Protein AF-A0A6L2QCM2-F1 (afdb_monomer)

Mean predicted aligned error: 4.14 Å

Solvent-accessible surface area (backbone atoms only — not comparable to full-atom values): 6372 Å² total; per-residue (Å²): 135,92,82,83,85,76,84,85,88,83,78,81,84,74,77,95,73,64,78,88,41,70,81,86,87,90,79,88,57,35,68,44,74,53,76,54,96,81,25,40,39,35,20,33,17,50,71,97,50,21,76,71,31,51,61,61,52,72,47,45,63,61,51,51,53,50,49,22,67,73,69,74,49,80,85,88,57,65,43,40,37,34,35,56,47,86,90,50,91,74,65,57,46,84,24,77,55,45,29,37,47

Organism: Coptotermes formosanus (NCBI:txid36987)

Secondary structure (DSSP, 8-state):
---SS-----PPPPPS--GGG-----S--EEEEEEETTEEEEEEE-GGGGGGGHHHHHHHHHHHHHHHHHHT-----SEEEEE--TT-TTS-B--TTEEE-

Nearest PDB structures (foldseek):
  5mj6-assembly1_A  TM=9.767E-01  e=1.571E-07  Homo sapiens
  6ydx-assembly2_B  TM=9.666E-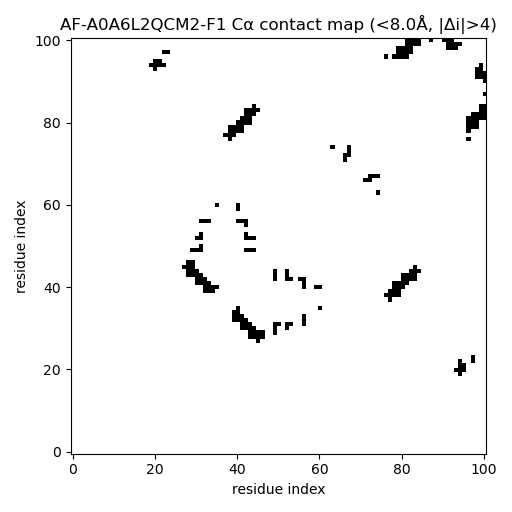01  e=1.198E-07  Homo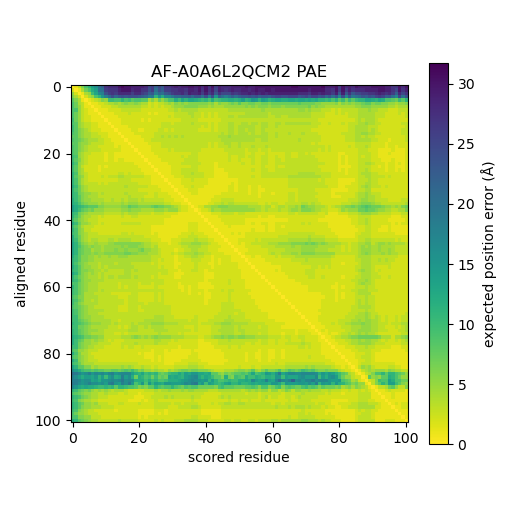 sapiens
  8cgp-assembly1_A  TM=9.750E-01  e=3.307E-07  Homo sapiens
  4pj6-assembly1_B  TM=9.404E-01  e=2.700E-07  Homo sapiens
  8cgp-assembly2_B  TM=9.718E-01  e=4.335E-07  Homo sapiens

InterPro domains:
  IPR001930 Peptidase M1, alanine aminopeptidase/leukotriene A4 hydrolase [PR00756] (11-26)
  IPR001930 Peptidase M1, alanine aminopeptidase/leukotriene A4 hydrolase [PR00756] (88-98)
  IPR014782 Peptidase M1, membrane alanine aminopeptidase [PF01433] (56-101)
  IPR042097 Aminopeptidase N-like , N-terminal domain superfamliy [G3DSA:2.60.40.1730] (1-27)
  IPR042097 Aminopeptidase N-like , N-terminal domain superfamliy [SSF63737] (3-28)
  IPR050344 Peptidase M1 family aminopeptidases [PTHR11533] (5-101)

Radius of gyration: 15.16 Å; Cα contacts (8 Å, |Δi|>4): 124; chains: 1; bounding box: 31×41×37 Å

Structure (mmCIF, N/CA/C/O backbone):
data_AF-A0A6L2QCM2-F1
#
_entry.id   AF-A0A6L2QCM2-F1
#
loop_
_atom_site.group_PDB
_atom_site.id
_atom_site.type_symbol
_atom_site.label_atom_id
_atom_site.label_alt_id
_atom_site.label_comp_id
_atom_site.label_asym_id
_atom_site.lab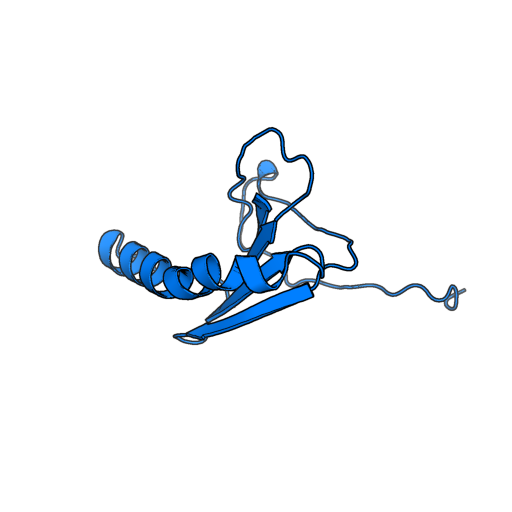el_entity_id
_atom_site.label_seq_id
_atom_site.pdbx_PDB_ins_code
_atom_site.Cartn_x
_atom_site.Cartn_y
_atom_site.Cartn_z
_atom_site.occupancy
_atom_site.B_iso_or_equiv
_atom_site.auth_seq_id
_atom_site.auth_comp_id
_atom_site.auth_asym_id
_atom_site.auth_atom_id
_atom_site.pdbx_PDB_model_num
ATOM 1 N N . SER A 1 1 ? -2.851 -31.665 -17.752 1.00 45.28 1 SER A N 1
ATOM 2 C CA . SER A 1 1 ? -1.410 -31.824 -17.499 1.00 45.28 1 SER A CA 1
ATOM 3 C C . SER A 1 1 ? -0.947 -30.636 -16.698 1.00 45.28 1 SER A C 1
ATOM 5 O O . SER A 1 1 ? -1.366 -29.554 -17.076 1.00 45.28 1 SER A O 1
ATOM 7 N N . PRO A 1 2 ? -0.178 -30.797 -15.617 1.00 52.41 2 PRO A N 1
ATOM 8 C CA . PRO A 1 2 ? 0.486 -29.675 -14.976 1.00 52.41 2 PRO A CA 1
ATOM 9 C C . PRO A 1 2 ? 1.971 -29.719 -15.350 1.00 52.41 2 PRO A C 1
ATOM 11 O O . PRO A 1 2 ? 2.656 -30.627 -14.899 1.00 52.41 2 PRO A O 1
ATOM 14 N N . ASP A 1 3 ? 2.421 -28.832 -16.241 1.00 61.03 3 ASP A N 1
ATOM 15 C CA . ASP A 1 3 ? 3.812 -28.328 -16.286 1.00 61.03 3 ASP A CA 1
ATOM 16 C C . ASP A 1 3 ? 3.963 -27.317 -17.435 1.00 61.03 3 ASP A C 1
ATOM 18 O O . ASP A 1 3 ? 4.718 -27.473 -18.392 1.00 61.03 3 ASP A O 1
ATOM 22 N N . ASP A 1 4 ? 3.181 -26.249 -17.337 1.00 74.62 4 ASP A N 1
ATOM 23 C CA . ASP A 1 4 ? 3.109 -25.154 -18.303 1.00 74.62 4 ASP A CA 1
ATOM 24 C C . ASP A 1 4 ? 4.111 -24.034 -17.939 1.00 74.62 4 ASP A C 1
ATOM 26 O O . ASP A 1 4 ? 4.134 -22.981 -18.571 1.00 74.62 4 ASP A O 1
ATOM 30 N N . GLY A 1 5 ? 4.903 -24.217 -16.871 1.00 88.94 5 GLY A N 1
ATOM 31 C CA . GLY A 1 5 ? 5.755 -23.174 -16.284 1.00 88.94 5 GLY A CA 1
ATOM 32 C C . GLY A 1 5 ? 4.982 -22.066 -15.554 1.00 88.94 5 GLY A C 1
ATOM 33 O O . GLY A 1 5 ? 5.565 -21.044 -15.199 1.00 88.94 5 GLY A O 1
ATOM 34 N N . LEU A 1 6 ? 3.678 -22.252 -15.336 1.00 91.81 6 LEU A N 1
ATOM 35 C CA . LEU A 1 6 ? 2.811 -21.305 -14.638 1.00 91.81 6 LEU A CA 1
ATOM 36 C C . LEU A 1 6 ? 2.812 -21.554 -13.125 1.00 91.81 6 LEU A C 1
ATOM 38 O O . LEU A 1 6 ? 2.876 -22.694 -12.666 1.00 91.81 6 LEU A O 1
ATOM 42 N N . VAL A 1 7 ? 2.679 -20.474 -12.355 1.00 93.69 7 VAL A N 1
ATOM 43 C CA . VAL A 1 7 ? 2.528 -20.501 -10.894 1.00 93.69 7 VAL A CA 1
ATOM 44 C C . VAL A 1 7 ? 1.083 -20.164 -10.533 1.00 93.69 7 VAL A C 1
ATOM 46 O O . VAL A 1 7 ? 0.443 -19.351 -11.198 1.00 93.69 7 VAL A O 1
ATOM 49 N N . THR A 1 8 ? 0.554 -20.812 -9.494 1.00 95.12 8 THR A N 1
ATOM 50 C CA . THR A 1 8 ? -0.758 -20.496 -8.915 1.00 95.12 8 THR A CA 1
ATOM 51 C C . THR A 1 8 ? -0.566 -19.936 -7.515 1.00 95.12 8 THR A C 1
ATOM 53 O O . THR A 1 8 ? -0.163 -20.671 -6.614 1.00 95.12 8 THR A O 1
ATOM 56 N N . ASP A 1 9 ? -0.901 -18.662 -7.331 1.00 95.94 9 ASP A N 1
ATOM 57 C CA . ASP A 1 9 ? -0.907 -18.020 -6.019 1.00 95.94 9 ASP A CA 1
ATOM 58 C C . ASP A 1 9 ? -2.288 -18.137 -5.365 1.00 95.94 9 ASP A C 1
ATOM 60 O O . ASP A 1 9 ? -3.320 -17.861 -5.980 1.00 95.94 9 ASP A O 1
ATOM 64 N N . ILE A 1 10 ? -2.307 -18.550 -4.095 1.00 96.25 10 ILE A N 1
ATOM 65 C CA . ILE A 1 10 ? -3.524 -18.671 -3.286 1.00 96.25 10 ILE A CA 1
ATOM 66 C C . ILE A 1 10 ? -3.430 -17.678 -2.127 1.00 96.25 10 ILE A C 1
ATOM 68 O O . ILE A 1 10 ? -2.586 -17.814 -1.242 1.00 96.25 10 ILE A O 1
ATOM 72 N N . PHE A 1 11 ? -4.324 -16.691 -2.120 1.00 95.62 11 PHE A N 1
ATOM 73 C CA . PHE A 1 11 ? -4.428 -15.691 -1.057 1.00 95.62 11 PHE A CA 1
ATOM 74 C C . PHE A 1 11 ? -5.379 -16.157 0.051 1.00 95.62 11 PHE A C 1
ATOM 76 O O . PHE A 1 11 ? -6.278 -16.970 -0.175 1.00 95.62 11 PHE A O 1
ATOM 83 N N . ARG A 1 12 ? -5.200 -15.625 1.267 1.00 94.69 12 ARG A N 1
ATOM 84 C CA . ARG A 1 12 ? -6.124 -15.891 2.378 1.00 94.69 12 ARG A CA 1
ATOM 85 C C . ARG A 1 12 ? -7.515 -15.331 2.074 1.00 94.69 12 ARG A C 1
ATOM 87 O O . ARG A 1 12 ? -7.649 -14.289 1.437 1.00 94.69 12 ARG A O 1
ATOM 94 N N . THR A 1 13 ? -8.544 -15.995 2.594 1.00 95.75 13 THR A N 1
ATOM 95 C CA . THR A 1 13 ? -9.924 -15.498 2.540 1.00 95.75 13 THR A CA 1
ATOM 96 C C . THR A 1 13 ? -10.025 -14.131 3.214 1.00 95.75 13 THR A C 1
ATOM 98 O O . THR A 1 13 ? -9.573 -13.964 4.347 1.00 95.75 13 THR A O 1
ATOM 101 N N . THR A 1 14 ? -10.633 -13.158 2.537 1.00 95.62 14 THR A N 1
ATOM 102 C CA . THR A 1 14 ? -10.831 -11.815 3.093 1.00 95.62 14 THR A CA 1
ATOM 103 C C . THR A 1 14 ? -11.899 -11.820 4.192 1.00 95.62 14 THR A C 1
ATOM 105 O O . THR A 1 14 ? -12.794 -12.674 4.190 1.00 95.62 14 THR A O 1
ATOM 108 N N . PRO A 1 15 ? -11.906 -10.820 5.090 1.00 94.19 15 PRO A N 1
ATOM 109 C CA . PRO A 1 15 ? -13.111 -10.470 5.829 1.00 94.19 15 PRO A CA 1
ATOM 110 C C . PRO A 1 15 ? -14.271 -10.159 4.871 1.00 94.19 15 PRO A C 1
ATOM 112 O O . PRO A 1 15 ? -14.082 -9.932 3.670 1.00 94.19 15 PRO A O 1
ATOM 115 N N . ARG A 1 16 ? -15.498 -10.123 5.399 1.00 95.88 16 ARG A N 1
ATOM 116 C CA . ARG A 1 16 ? -16.671 -9.741 4.604 1.00 95.88 16 ARG A CA 1
ATOM 117 C C . ARG A 1 16 ? -16.508 -8.303 4.106 1.00 95.88 16 ARG A C 1
ATOM 119 O O . ARG A 1 16 ? -16.435 -7.386 4.916 1.00 95.88 16 ARG A O 1
ATOM 126 N N . MET A 1 17 ? -16.525 -8.121 2.788 1.00 97.06 17 MET A N 1
ATOM 127 C CA . MET A 1 17 ? -16.361 -6.822 2.136 1.00 97.06 17 MET A CA 1
ATOM 128 C C . MET A 1 17 ? -17.279 -6.679 0.922 1.00 97.06 17 MET A C 1
ATOM 130 O O . MET A 1 17 ? -17.798 -7.670 0.403 1.00 97.06 17 MET A O 1
ATOM 134 N N . SER A 1 18 ? -17.489 -5.445 0.472 1.00 97.81 18 SER A N 1
ATOM 135 C CA . SER A 1 18 ? -18.211 -5.165 -0.771 1.00 97.81 18 SER A CA 1
ATOM 136 C C . SER A 1 18 ? -17.380 -5.581 -1.985 1.00 97.81 18 SER A C 1
ATOM 138 O O . SER A 1 18 ? -16.159 -5.450 -1.987 1.00 97.81 18 SER A O 1
ATOM 140 N N . THR A 1 19 ? -18.036 -6.031 -3.056 1.00 97.56 19 THR A N 1
ATOM 141 C CA . THR A 1 19 ? -17.356 -6.532 -4.265 1.00 97.56 19 THR A CA 1
ATOM 142 C C . THR A 1 19 ? -16.464 -5.494 -4.948 1.00 97.56 19 THR A C 1
ATOM 144 O O . THR A 1 19 ? -15.499 -5.880 -5.597 1.00 97.56 19 THR A O 1
ATOM 147 N N . TYR A 1 20 ? -16.745 -4.196 -4.788 1.00 97.19 20 TYR A N 1
ATOM 148 C CA . TYR A 1 20 ? -15.947 -3.119 -5.390 1.00 97.19 20 TYR A CA 1
ATOM 149 C C . TYR A 1 20 ? -14.525 -3.003 -4.809 1.00 97.19 20 TYR A C 1
ATOM 151 O O . TYR A 1 20 ? -13.660 -2.409 -5.443 1.00 97.19 20 TYR A O 1
ATOM 159 N N . LEU A 1 21 ? -14.276 -3.581 -3.627 1.00 97.88 21 LEU A N 1
ATOM 160 C CA . LEU A 1 21 ? -12.968 -3.560 -2.969 1.00 97.88 21 LEU A CA 1
ATOM 161 C C . LEU A 1 21 ? -12.044 -4.694 -3.430 1.00 97.88 21 LEU A C 1
ATOM 163 O O . LEU A 1 21 ? -10.859 -4.667 -3.108 1.00 97.88 21 LEU A O 1
ATOM 167 N N . VAL A 1 22 ? -12.546 -5.679 -4.184 1.00 97.56 22 VAL A N 1
ATOM 168 C CA . VAL A 1 22 ? -11.723 -6.781 -4.706 1.00 97.56 22 VAL A CA 1
ATOM 169 C C . VAL A 1 22 ? -10.649 -6.228 -5.647 1.00 97.56 22 VAL A C 1
ATOM 171 O O . VAL A 1 22 ? -10.971 -5.539 -6.612 1.00 97.56 22 VAL A O 1
ATOM 174 N N . ALA A 1 23 ? -9.384 -6.573 -5.394 1.00 96.81 23 ALA A N 1
ATOM 175 C CA . ALA A 1 23 ? -8.257 -6.249 -6.264 1.00 96.81 23 ALA A CA 1
ATOM 176 C C . ALA A 1 23 ? -7.190 -7.348 -6.251 1.00 96.81 23 ALA A C 1
ATOM 178 O O . ALA A 1 23 ? -7.018 -8.063 -5.265 1.00 96.81 23 ALA A O 1
ATOM 179 N N . PHE A 1 24 ? -6.463 -7.451 -7.361 1.00 96.81 24 PHE A N 1
ATOM 180 C CA . PHE A 1 24 ? -5.224 -8.209 -7.500 1.00 96.81 24 PHE A CA 1
ATOM 181 C C . PHE A 1 24 ? -4.375 -7.559 -8.599 1.00 96.81 24 PHE A C 1
ATOM 183 O O . PHE A 1 24 ? -4.914 -6.980 -9.542 1.00 96.81 24 PHE A O 1
ATOM 190 N N . ILE A 1 25 ? -3.051 -7.646 -8.474 1.00 95.94 25 ILE A N 1
ATOM 191 C CA . ILE A 1 25 ? -2.095 -7.068 -9.425 1.00 95.94 25 ILE A CA 1
ATOM 192 C C . ILE A 1 25 ? -1.113 -8.161 -9.837 1.00 95.94 25 ILE A C 1
ATOM 194 O O . ILE A 1 25 ? -0.593 -8.882 -8.989 1.00 95.94 25 ILE A O 1
ATOM 198 N N . VAL A 1 26 ? -0.852 -8.263 -11.140 1.00 96.75 26 VAL A N 1
ATOM 199 C CA . VAL A 1 26 ? 0.211 -9.103 -11.703 1.00 96.75 26 VAL A CA 1
ATOM 200 C C . VAL A 1 26 ? 1.207 -8.172 -12.379 1.00 96.75 26 VAL A C 1
ATOM 202 O O . VAL A 1 26 ? 0.875 -7.521 -13.369 1.00 96.75 26 VAL A O 1
ATOM 205 N N . SER A 1 27 ? 2.410 -8.067 -11.822 1.00 95.44 27 SER A N 1
ATOM 206 C CA . SER A 1 27 ? 3.464 -7.190 -12.332 1.00 95.44 27 SER A CA 1
ATOM 207 C C . SER A 1 27 ? 4.852 -7.692 -11.935 1.00 95.44 27 SER A C 1
ATOM 209 O O . SER A 1 27 ? 5.002 -8.617 -11.139 1.00 95.44 27 SER A O 1
ATOM 211 N N . ASP A 1 28 ? 5.879 -7.055 -12.489 1.00 96.25 28 ASP A N 1
ATOM 212 C CA . ASP A 1 28 ? 7.283 -7.205 -12.108 1.00 96.25 28 ASP A CA 1
ATOM 213 C C . ASP A 1 28 ? 7.736 -6.150 -11.078 1.00 96.25 28 ASP A C 1
ATOM 215 O O . ASP A 1 28 ? 8.941 -5.949 -10.880 1.00 96.25 28 ASP A O 1
ATOM 219 N N . PHE A 1 29 ? 6.781 -5.485 -10.411 1.00 97.44 29 PHE A N 1
ATOM 220 C CA . PHE A 1 29 ? 7.049 -4.438 -9.428 1.00 97.44 29 PHE A CA 1
ATOM 221 C C . PHE A 1 29 ? 7.951 -4.920 -8.299 1.00 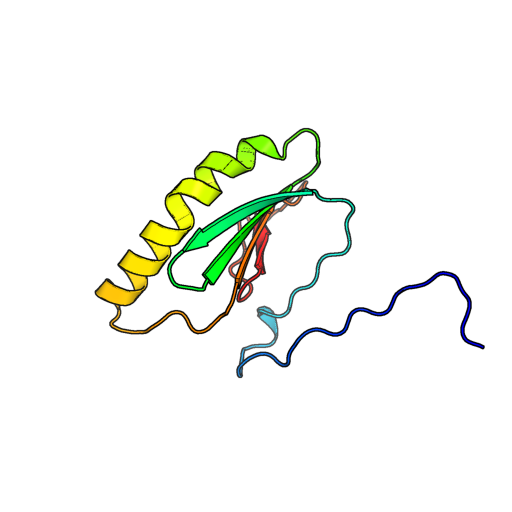97.44 29 PHE A C 1
ATOM 223 O O . PHE A 1 29 ? 8.016 -6.099 -7.940 1.00 97.44 29 PHE A O 1
ATOM 230 N N . LYS A 1 30 ? 8.636 -3.953 -7.704 1.00 97.75 30 LYS A N 1
ATOM 231 C CA . LYS A 1 30 ? 9.527 -4.142 -6.570 1.00 97.75 30 LYS A CA 1
ATOM 232 C C . LYS A 1 30 ? 9.025 -3.300 -5.412 1.00 97.75 30 LYS A C 1
ATOM 234 O O . LYS A 1 30 ? 8.425 -2.246 -5.620 1.00 97.75 30 LYS A O 1
ATOM 239 N N . SER A 1 31 ? 9.267 -3.772 -4.194 1.00 97.62 31 SER A N 1
ATOM 240 C CA . SER A 1 31 ? 8.778 -3.106 -2.990 1.00 97.62 31 SER A CA 1
ATOM 241 C C . SER A 1 31 ? 9.898 -2.540 -2.131 1.00 97.62 31 SER A C 1
ATOM 243 O O . SER A 1 31 ? 10.953 -3.163 -1.995 1.00 97.62 31 SER A O 1
ATOM 245 N N . VAL A 1 32 ? 9.626 -1.423 -1.467 1.00 98.06 32 VAL A N 1
ATOM 246 C CA . VAL A 1 32 ? 10.208 -1.122 -0.150 1.00 98.06 32 VAL A CA 1
ATOM 247 C C . VAL A 1 32 ? 9.240 -1.591 0.932 1.00 98.06 32 VAL A C 1
ATOM 249 O O . VAL A 1 32 ? 8.030 -1.603 0.703 1.00 98.06 32 VAL A O 1
ATOM 252 N N . ASN A 1 33 ? 9.752 -2.013 2.088 1.00 97.88 33 ASN A N 1
ATOM 253 C CA . ASN A 1 33 ? 8.912 -2.487 3.184 1.00 97.88 33 ASN A CA 1
ATOM 254 C C . ASN A 1 33 ? 9.468 -2.121 4.563 1.00 97.88 33 ASN A C 1
ATOM 256 O O . ASN A 1 33 ? 10.656 -1.838 4.716 1.00 97.88 33 ASN A O 1
ATOM 260 N N . THR A 1 34 ? 8.569 -2.106 5.543 1.00 97.38 34 THR A N 1
ATOM 261 C CA . THR A 1 34 ? 8.869 -2.005 6.971 1.00 97.38 34 THR A CA 1
ATOM 262 C C . THR A 1 34 ? 7.845 -2.826 7.743 1.00 97.38 34 THR A C 1
ATOM 264 O O . THR A 1 34 ? 6.731 -3.045 7.264 1.00 97.38 34 THR A O 1
ATOM 267 N N . THR A 1 35 ? 8.211 -3.262 8.942 1.00 96.94 35 THR A N 1
ATOM 268 C CA . THR A 1 35 ? 7.302 -3.953 9.857 1.00 96.94 35 THR A CA 1
ATOM 269 C C . THR A 1 35 ? 7.144 -3.114 11.110 1.00 96.94 35 THR A C 1
ATOM 271 O O . THR A 1 35 ? 8.144 -2.691 11.687 1.00 96.94 35 THR A O 1
ATOM 274 N N . ASP A 1 36 ? 5.902 -2.900 11.528 1.00 95.69 36 ASP A N 1
ATOM 275 C CA . ASP A 1 36 ? 5.555 -2.180 12.751 1.00 95.69 36 ASP A CA 1
ATOM 276 C C . ASP A 1 36 ? 4.282 -2.787 13.352 1.00 95.69 36 ASP A C 1
ATOM 278 O O . ASP A 1 36 ? 3.391 -3.188 12.610 1.00 95.69 36 ASP A O 1
ATOM 282 N N . ASP A 1 37 ? 4.252 -2.950 14.674 1.00 90.81 37 ASP A N 1
ATOM 283 C CA . ASP A 1 37 ? 3.190 -3.630 15.437 1.00 90.81 37 ASP A CA 1
ATOM 284 C C . ASP A 1 37 ? 2.625 -4.922 14.799 1.00 90.81 37 ASP A C 1
ATOM 286 O O . ASP A 1 37 ? 1.425 -5.154 14.716 1.00 90.81 37 ASP A O 1
ATOM 290 N N . ASN A 1 38 ? 3.510 -5.805 14.323 1.00 91.19 38 ASN A N 1
ATOM 291 C CA . ASN A 1 38 ? 3.162 -7.059 13.627 1.00 91.19 38 ASN A CA 1
ATOM 292 C C . ASN A 1 38 ? 2.445 -6.894 12.272 1.00 91.19 38 ASN A C 1
ATOM 294 O O . ASN A 1 38 ? 2.045 -7.895 11.674 1.00 91.19 38 ASN A O 1
ATOM 298 N N . HIS A 1 39 ? 2.351 -5.673 11.750 1.00 95.31 39 HIS A N 1
ATOM 299 C CA . HIS A 1 39 ? 1.849 -5.379 10.416 1.00 95.31 39 HIS A CA 1
ATOM 300 C C . HIS A 1 39 ? 3.009 -5.167 9.439 1.00 95.31 39 HIS A C 1
ATOM 302 O O . HIS A 1 39 ? 3.955 -4.420 9.704 1.00 95.31 39 HIS A O 1
ATOM 308 N N . LEU A 1 40 ? 2.944 -5.829 8.283 1.00 97.88 40 LEU A N 1
ATOM 309 C CA . LEU A 1 40 ? 3.870 -5.608 7.176 1.00 97.88 40 LEU A CA 1
ATOM 310 C C . LEU A 1 40 ? 3.352 -4.482 6.277 1.00 97.88 40 LEU A C 1
ATOM 312 O O . LEU A 1 40 ? 2.303 -4.611 5.650 1.00 97.88 40 LEU A O 1
ATOM 316 N N . TYR A 1 41 ? 4.117 -3.408 6.151 1.00 98.31 41 TYR A N 1
ATOM 317 C CA . TYR A 1 41 ? 3.817 -2.300 5.251 1.00 98.31 41 TYR A CA 1
ATOM 318 C C . TYR A 1 41 ? 4.697 -2.399 4.016 1.00 98.31 41 TYR A C 1
ATOM 320 O O . TYR A 1 41 ? 5.913 -2.567 4.135 1.00 98.31 41 TYR A O 1
ATOM 328 N N . GLN A 1 42 ? 4.105 -2.277 2.829 1.00 98.12 42 GLN A N 1
ATOM 329 C CA . GLN A 1 42 ? 4.845 -2.337 1.571 1.00 98.12 42 GLN A CA 1
ATOM 330 C C . GLN A 1 42 ? 4.386 -1.252 0.607 1.00 98.12 42 GLN A C 1
ATOM 332 O O . GLN A 1 42 ? 3.191 -1.013 0.449 1.00 98.12 42 GLN A O 1
ATOM 337 N N . VAL A 1 43 ? 5.344 -0.642 -0.088 1.00 98.12 43 VAL A N 1
ATOM 338 C CA . VAL A 1 43 ? 5.071 0.221 -1.240 1.00 98.12 43 VAL A CA 1
ATOM 339 C C . VAL A 1 43 ? 5.694 -0.416 -2.472 1.00 98.12 43 VAL A C 1
ATOM 341 O O . VAL A 1 43 ? 6.914 -0.563 -2.542 1.00 98.12 43 VAL A O 1
ATOM 344 N N . TRP A 1 44 ? 4.849 -0.814 -3.417 1.00 98.06 44 TRP A N 1
ATOM 345 C CA . TRP A 1 44 ? 5.182 -1.463 -4.678 1.00 98.06 44 TRP A CA 1
ATOM 346 C C . TRP A 1 44 ? 5.202 -0.443 -5.812 1.00 98.06 44 TRP A C 1
ATOM 348 O O . TRP A 1 44 ? 4.254 0.318 -5.989 1.00 98.06 44 TRP A O 1
ATOM 358 N N . ALA A 1 45 ? 6.260 -0.458 -6.615 1.00 97.25 45 ALA A N 1
ATOM 359 C CA . ALA A 1 45 ? 6.380 0.382 -7.801 1.00 97.25 45 ALA A CA 1
ATOM 360 C C . ALA A 1 45 ? 7.248 -0.303 -8.865 1.00 97.25 45 ALA A C 1
ATOM 362 O O . ALA A 1 45 ? 7.864 -1.346 -8.621 1.00 97.25 45 ALA A O 1
ATOM 363 N N . ARG A 1 46 ? 7.335 0.308 -10.051 1.00 96.56 46 ARG A N 1
ATOM 364 C CA . ARG A 1 46 ? 8.368 -0.042 -11.038 1.00 96.56 46 ARG A CA 1
ATOM 365 C C . ARG A 1 46 ? 9.760 0.133 -10.429 1.00 96.56 46 ARG A C 1
ATOM 367 O O . ARG A 1 46 ? 9.970 1.016 -9.600 1.00 96.56 46 ARG A O 1
ATOM 374 N N . GLU A 1 47 ? 10.711 -0.700 -10.847 1.00 96.06 47 GLU A N 1
ATOM 375 C CA . GLU A 1 47 ? 12.056 -0.728 -10.253 1.00 96.06 47 GLU A CA 1
ATOM 376 C C . GLU A 1 47 ? 12.780 0.627 -10.325 1.00 96.06 47 GLU A C 1
ATOM 378 O O . GLU A 1 47 ? 13.439 1.026 -9.368 1.00 96.06 47 GLU A O 1
ATOM 383 N N . ASP A 1 48 ? 12.596 1.380 -11.412 1.00 95.62 48 ASP A N 1
ATOM 384 C CA . ASP A 1 48 ? 13.166 2.723 -11.601 1.00 95.62 48 ASP A CA 1
ATOM 385 C C . ASP A 1 48 ? 12.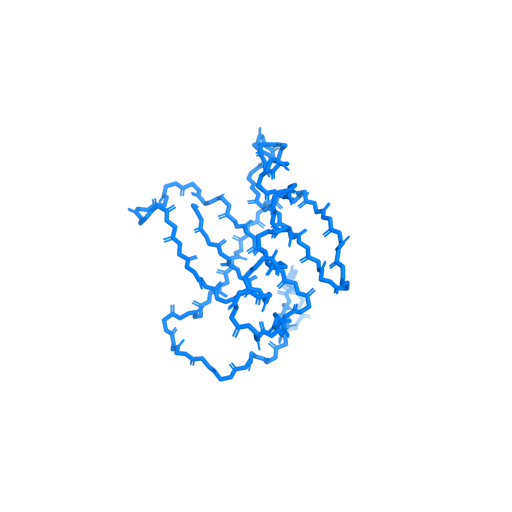627 3.780 -10.618 1.00 95.62 48 ASP A C 1
ATOM 387 O O . ASP A 1 48 ? 13.260 4.814 -10.401 1.00 95.62 48 ASP A O 1
ATOM 391 N N . SER A 1 49 ? 11.481 3.503 -9.997 1.00 93.75 49 SER A N 1
ATOM 392 C CA . SER A 1 49 ? 10.761 4.402 -9.095 1.00 93.75 49 SER A CA 1
ATOM 393 C C . SER A 1 49 ? 10.620 3.832 -7.679 1.00 93.75 49 SER A C 1
ATOM 395 O O . SER A 1 49 ? 10.066 4.493 -6.804 1.00 93.75 49 SER A O 1
ATOM 397 N N . ARG A 1 50 ? 11.148 2.627 -7.417 1.00 94.06 50 ARG A N 1
ATOM 398 C CA . ARG A 1 50 ? 10.982 1.882 -6.156 1.00 94.06 50 ARG A CA 1
ATOM 399 C C . ARG A 1 50 ? 11.341 2.701 -4.914 1.00 94.06 50 ARG A C 1
ATOM 401 O O . ARG A 1 50 ? 10.611 2.670 -3.927 1.00 94.06 50 ARG A O 1
ATOM 408 N N . THR A 1 51 ? 12.452 3.434 -4.951 1.00 93.88 51 THR A N 1
ATOM 409 C CA . THR A 1 51 ? 12.935 4.233 -3.809 1.00 93.88 51 THR A CA 1
ATOM 410 C C . THR A 1 51 ? 12.066 5.455 -3.522 1.00 93.88 51 THR A C 1
ATOM 412 O O . THR A 1 51 ? 12.053 5.947 -2.400 1.00 93.88 51 THR A O 1
ATOM 415 N N . GLN A 1 52 ? 11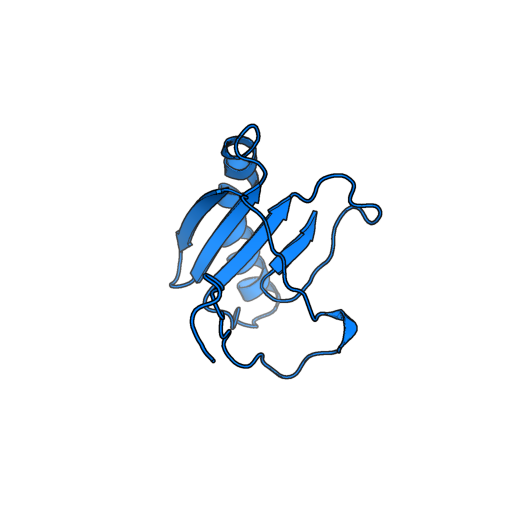.263 5.919 -4.485 1.00 94.81 52 GLN A N 1
ATOM 416 C CA . GLN A 1 52 ? 10.321 7.020 -4.255 1.00 94.81 52 GLN A CA 1
ATOM 417 C C . GLN A 1 52 ? 9.190 6.611 -3.294 1.00 94.81 52 GLN A C 1
ATOM 419 O O . GLN A 1 52 ? 8.577 7.468 -2.660 1.00 94.81 52 GLN A O 1
ATOM 424 N N . GLY A 1 53 ? 8.959 5.303 -3.121 1.00 95.00 53 GLY A N 1
ATOM 425 C CA . GLY A 1 53 ? 8.013 4.758 -2.149 1.00 95.00 53 GLY A CA 1
ATOM 426 C C . GLY A 1 53 ? 8.453 4.873 -0.684 1.00 95.00 53 GLY A C 1
ATOM 427 O O . GLY A 1 53 ? 7.632 4.656 0.203 1.00 95.00 53 GLY A O 1
ATOM 428 N N . GLU A 1 54 ? 9.713 5.227 -0.397 1.00 96.94 54 GLU A N 1
ATOM 429 C CA . GLU A 1 54 ? 10.246 5.287 0.976 1.00 96.94 54 GLU A CA 1
ATOM 430 C C . GLU A 1 54 ? 9.512 6.301 1.855 1.00 96.94 54 GLU A C 1
ATOM 432 O O . GLU A 1 54 ? 9.254 6.028 3.028 1.00 96.94 54 GLU A O 1
ATOM 437 N N . TYR A 1 55 ? 9.119 7.448 1.292 1.00 95.31 55 TYR A N 1
ATOM 438 C CA . TYR A 1 55 ? 8.354 8.441 2.042 1.00 95.31 55 TYR A CA 1
ATOM 439 C C . TYR A 1 55 ? 6.985 7.894 2.459 1.00 95.31 55 TYR A C 1
ATOM 441 O O . TYR A 1 55 ? 6.667 7.905 3.648 1.00 95.31 55 TYR A O 1
ATOM 449 N N . GLY A 1 56 ? 6.214 7.355 1.505 1.00 94.25 56 GLY A N 1
ATOM 450 C CA . GLY A 1 56 ? 4.919 6.726 1.786 1.00 94.25 56 GLY A CA 1
ATOM 451 C C . GLY A 1 56 ? 5.042 5.614 2.828 1.00 94.25 56 GLY A C 1
ATOM 452 O O . GLY A 1 56 ? 4.273 5.566 3.788 1.00 94.25 56 GLY A O 1
ATOM 453 N N . LEU A 1 57 ? 6.083 4.788 2.716 1.00 96.88 57 LEU A N 1
ATOM 454 C CA . LEU A 1 57 ? 6.373 3.737 3.683 1.00 96.88 57 LEU A CA 1
ATOM 455 C C . LEU 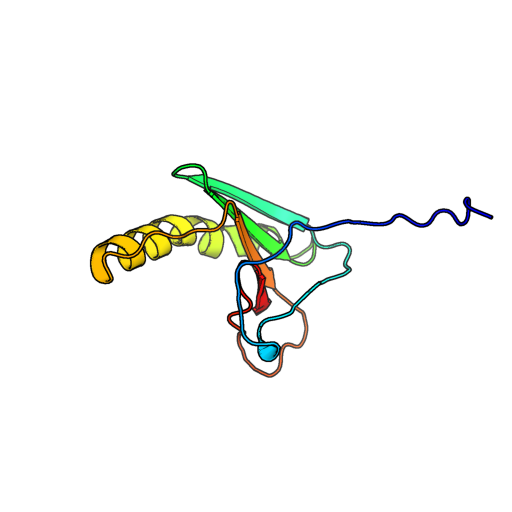A 1 57 ? 6.646 4.295 5.090 1.00 96.88 57 LEU A C 1
ATOM 457 O O . LEU A 1 57 ? 6.092 3.787 6.060 1.00 96.88 57 LEU A O 1
ATOM 461 N N . SER A 1 58 ? 7.460 5.351 5.204 1.00 97.00 58 SER A N 1
ATOM 462 C CA . SER A 1 58 ? 7.851 5.944 6.493 1.00 97.00 58 SER A CA 1
ATOM 463 C C . SER A 1 58 ? 6.690 6.541 7.290 1.00 97.00 58 SER A C 1
ATOM 465 O O . SER A 1 58 ? 6.756 6.591 8.515 1.00 97.00 58 SER A O 1
ATOM 467 N N . VAL A 1 59 ? 5.627 6.987 6.612 1.00 97.06 59 VAL A N 1
ATOM 468 C CA . VAL A 1 59 ? 4.465 7.611 7.264 1.00 97.06 59 VAL A CA 1
ATOM 469 C C . VAL A 1 59 ? 3.329 6.623 7.526 1.00 97.06 59 VAL A C 1
ATOM 471 O O . VAL A 1 59 ? 2.482 6.888 8.376 1.00 97.06 59 VAL A O 1
ATOM 474 N N . SER A 1 60 ? 3.305 5.485 6.824 1.00 96.81 60 SER A N 1
ATOM 475 C CA . SER A 1 60 ? 2.173 4.549 6.844 1.00 96.81 60 SER A CA 1
ATOM 476 C C . SER A 1 60 ? 1.845 3.994 8.237 1.00 96.81 60 SER A C 1
ATOM 478 O O . SER A 1 60 ? 0.680 4.100 8.622 1.00 96.81 60 SER A O 1
ATOM 480 N N . PRO A 1 61 ? 2.811 3.480 9.030 1.00 97.50 61 PRO A N 1
ATOM 481 C CA . PRO A 1 61 ? 2.501 2.958 10.362 1.00 97.50 61 PRO A CA 1
ATOM 482 C C . PRO A 1 61 ? 1.915 4.023 11.289 1.00 97.50 61 PRO A C 1
ATOM 484 O O . PRO A 1 61 ? 0.904 3.795 11.943 1.00 97.50 61 PRO A O 1
ATOM 487 N N . GLY A 1 62 ? 2.481 5.235 11.266 1.00 97.69 62 GLY A N 1
ATOM 488 C CA . GLY A 1 62 ? 1.990 6.347 12.081 1.00 97.69 62 GLY A CA 1
ATOM 489 C C . GLY A 1 62 ? 0.571 6.787 11.709 1.00 97.69 62 GLY A C 1
ATOM 490 O O . GLY A 1 62 ? -0.204 7.148 12.591 1.00 97.69 62 GLY A O 1
ATOM 491 N N . ILE A 1 63 ? 0.206 6.729 10.422 1.00 97.06 63 ILE A N 1
ATOM 492 C CA . ILE A 1 63 ? -1.163 7.013 9.968 1.00 97.06 63 ILE A CA 1
ATOM 493 C C . ILE A 1 63 ? -2.128 5.924 10.445 1.00 97.06 63 ILE A C 1
ATOM 495 O O . ILE A 1 63 ? -3.211 6.261 10.922 1.00 97.06 63 ILE A O 1
ATOM 499 N N . ILE A 1 64 ? -1.756 4.644 10.336 1.00 96.81 64 ILE A N 1
ATOM 500 C CA . ILE A 1 64 ? -2.597 3.542 10.821 1.00 96.81 64 ILE A CA 1
ATOM 501 C C . ILE A 1 64 ? -2.799 3.649 12.331 1.00 96.81 64 ILE A C 1
ATOM 503 O O . ILE A 1 64 ? -3.950 3.730 12.754 1.00 96.81 64 ILE A O 1
ATOM 507 N N . GLN A 1 65 ? -1.725 3.794 13.111 1.00 96.69 65 GLN A N 1
ATOM 508 C CA . GLN A 1 65 ? -1.809 3.958 14.564 1.00 96.69 65 GLN A CA 1
ATOM 509 C C . GLN A 1 65 ? -2.708 5.137 14.953 1.00 96.69 65 GLN A C 1
ATOM 511 O O . GLN A 1 65 ? -3.577 5.018 15.813 1.00 96.69 65 GLN A O 1
ATOM 516 N N . PHE A 1 66 ? -2.549 6.283 14.282 1.00 97.62 66 PHE A N 1
ATOM 517 C CA . PHE A 1 66 ? -3.399 7.445 14.526 1.00 97.62 66 PHE A CA 1
ATOM 518 C C . PHE A 1 66 ? -4.881 7.144 14.259 1.00 97.62 66 PHE A C 1
ATOM 520 O O . PHE A 1 66 ? -5.744 7.571 15.026 1.00 97.62 66 PHE A O 1
ATOM 527 N N . MET A 1 67 ? -5.195 6.425 13.178 1.00 97.25 67 MET A N 1
ATOM 528 C CA . MET A 1 67 ? -6.573 6.068 12.836 1.00 97.25 67 MET A CA 1
ATOM 529 C C . MET A 1 67 ? -7.160 5.050 13.816 1.00 97.25 67 MET A C 1
ATOM 531 O O . MET A 1 67 ? -8.338 5.166 14.161 1.00 97.25 67 MET A O 1
ATOM 535 N N . GLU A 1 68 ? -6.364 4.097 14.299 1.00 96.56 68 GLU A N 1
ATOM 536 C CA . GLU A 1 68 ? -6.775 3.164 15.351 1.00 96.56 68 GLU A CA 1
ATOM 537 C C . GLU A 1 68 ? -7.113 3.904 16.645 1.00 96.56 68 GLU A C 1
ATOM 539 O O . GLU A 1 68 ? -8.209 3.724 17.176 1.00 96.56 68 GLU A O 1
ATOM 544 N N . ASP A 1 69 ? -6.234 4.802 17.097 1.00 97.50 69 ASP A N 1
ATOM 545 C CA . ASP A 1 69 ? -6.442 5.609 18.303 1.00 97.50 69 ASP A CA 1
ATOM 546 C C . ASP A 1 69 ? -7.668 6.523 18.165 1.00 97.50 69 ASP A C 1
ATOM 548 O O . ASP A 1 69 ? -8.475 6.662 19.087 1.00 97.50 69 ASP A O 1
ATOM 552 N N . PHE A 1 70 ? -7.828 7.149 16.996 1.00 98.25 70 PHE A N 1
ATOM 553 C CA . PHE A 1 70 ? -8.912 8.089 16.729 1.00 98.25 70 PHE A CA 1
ATOM 554 C C . PHE A 1 70 ? -10.280 7.404 16.649 1.00 98.25 70 PHE A C 1
ATOM 556 O O . PHE A 1 70 ? -11.276 7.936 17.142 1.00 98.25 70 PHE A O 1
ATOM 563 N N . THR A 1 71 ? -10.347 6.236 16.009 1.00 97.69 71 THR A N 1
ATOM 564 C CA . THR A 1 71 ? -11.607 5.505 15.803 1.00 97.69 71 THR A CA 1
ATOM 565 C C . THR A 1 71 ? -11.899 4.488 16.903 1.00 97.69 71 THR A C 1
ATOM 567 O O . THR A 1 71 ? -13.041 4.044 17.024 1.00 97.69 71 THR A O 1
ATOM 570 N N . ASN A 1 72 ? -10.893 4.143 17.713 1.00 97.19 72 ASN A N 1
ATOM 571 C CA . ASN A 1 72 ? -10.903 3.039 18.669 1.00 97.19 72 ASN A CA 1
ATOM 572 C C . ASN A 1 72 ? -11.240 1.686 18.002 1.00 97.19 72 ASN A C 1
ATOM 574 O O . ASN A 1 72 ? -11.957 0.856 18.568 1.00 97.19 72 ASN A O 1
ATOM 578 N N . ILE A 1 73 ? -10.763 1.490 16.768 1.00 96.19 73 ILE A N 1
ATOM 579 C CA . ILE A 1 73 ? -10.938 0.276 15.961 1.00 96.19 73 ILE A CA 1
ATOM 580 C C . ILE A 1 73 ? -9.566 -0.161 15.459 1.00 96.19 73 ILE A C 1
ATOM 582 O O . ILE A 1 73 ? -8.922 0.581 14.726 1.00 96.19 73 ILE A O 1
ATOM 586 N N . SER A 1 74 ? -9.152 -1.379 15.805 1.00 94.44 74 SER A N 1
ATOM 587 C CA . SER A 1 74 ? -7.863 -1.926 15.374 1.00 94.44 74 SER A CA 1
ATOM 588 C C . SER A 1 74 ? -7.830 -2.275 13.885 1.00 94.44 74 SER A C 1
ATOM 590 O O . SER A 1 74 ? -8.818 -2.744 13.309 1.00 94.44 74 SER A O 1
ATOM 592 N N . PHE A 1 75 ? -6.660 -2.121 13.277 1.00 93.94 75 PHE A N 1
ATOM 593 C CA . PHE A 1 75 ? -6.347 -2.582 11.940 1.00 93.94 75 PHE A CA 1
ATOM 594 C C . PHE A 1 75 ? -6.218 -4.109 11.939 1.00 93.94 75 PHE A C 1
ATOM 596 O O . PHE A 1 75 ? -5.403 -4.708 12.631 1.00 93.94 75 PHE A O 1
ATOM 603 N N . 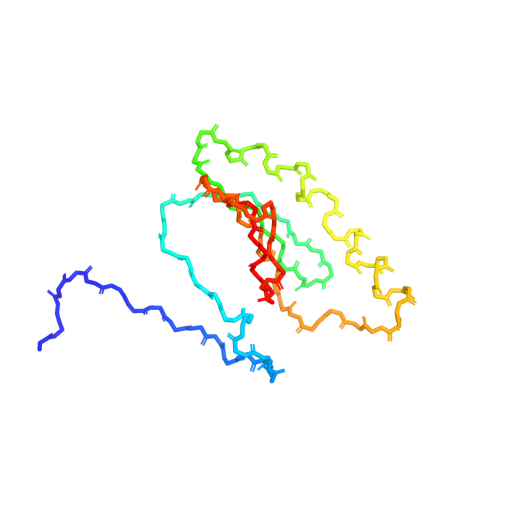VAL A 1 76 ? -7.074 -4.776 11.165 1.00 91.88 76 VAL A N 1
ATOM 604 C CA . VAL A 1 76 ? -7.260 -6.237 11.265 1.00 91.88 76 VAL A CA 1
ATOM 605 C C . VAL A 1 76 ? -6.400 -7.052 10.295 1.00 91.88 76 VAL A C 1
ATOM 607 O O . VAL A 1 76 ? -6.475 -8.280 10.299 1.00 91.88 76 VAL A O 1
ATOM 610 N N . PHE A 1 77 ? -5.625 -6.403 9.423 1.00 94.25 77 PHE A N 1
ATOM 611 C CA . PHE A 1 77 ? -4.869 -7.085 8.370 1.00 94.25 77 PHE A CA 1
ATOM 612 C C . PHE A 1 77 ? -3.404 -7.258 8.753 1.00 94.25 77 PHE A C 1
ATOM 614 O O . PHE A 1 77 ? -2.761 -6.317 9.189 1.00 94.25 77 PHE A O 1
ATOM 621 N N . GLU A 1 78 ? -2.825 -8.428 8.486 1.00 95.00 78 GLU A N 1
ATOM 622 C CA . GLU A 1 78 ? -1.388 -8.681 8.709 1.00 95.00 78 GLU A CA 1
ATOM 623 C C . GLU A 1 78 ? -0.470 -7.829 7.813 1.00 95.00 78 GLU A C 1
ATOM 625 O O . GLU A 1 78 ? 0.726 -7.716 8.077 1.00 95.00 78 GLU A O 1
ATOM 630 N N . LYS A 1 79 ? -1.010 -7.245 6.737 1.00 96.88 79 LYS A N 1
ATOM 631 C CA . LYS A 1 79 ? -0.260 -6.393 5.818 1.00 96.88 79 LYS A CA 1
ATOM 632 C C . LYS A 1 79 ? -1.086 -5.241 5.258 1.00 96.88 79 LYS A C 1
ATOM 634 O O . LYS A 1 79 ? -2.308 -5.345 5.149 1.00 96.88 79 LYS A O 1
ATOM 639 N N . LEU A 1 80 ? -0.385 -4.198 4.829 1.00 97.81 80 LEU A N 1
ATOM 640 C CA . LEU A 1 80 ? -0.895 -3.107 4.011 1.00 97.81 80 LEU A CA 1
ATOM 641 C C . LEU A 1 80 ? 0.031 -2.905 2.806 1.00 97.81 80 LEU A C 1
ATOM 643 O O . LEU A 1 80 ? 1.139 -2.381 2.942 1.00 97.81 80 LEU A O 1
ATOM 647 N N . ASP A 1 81 ? -0.442 -3.306 1.628 1.00 98.12 81 ASP A N 1
ATOM 648 C CA . ASP A 1 81 ? 0.216 -3.008 0.362 1.00 98.12 81 ASP A CA 1
ATOM 649 C C . ASP A 1 81 ? -0.294 -1.679 -0.204 1.00 98.12 81 ASP A C 1
ATOM 651 O O . ASP A 1 81 ? -1.489 -1.380 -0.174 1.00 98.12 81 ASP A O 1
ATOM 655 N N . GLN A 1 82 ? 0.625 -0.897 -0.756 1.00 97.94 82 GLN A N 1
ATOM 656 C CA . GLN A 1 82 ? 0.370 0.321 -1.517 1.00 97.94 82 GLN A CA 1
ATOM 657 C C . GLN A 1 82 ? 1.048 0.172 -2.876 1.00 97.94 82 GLN A C 1
ATOM 659 O O . GLN A 1 82 ? 2.250 -0.070 -2.922 1.00 97.94 82 GLN A O 1
ATOM 664 N N . ALA A 1 83 ? 0.322 0.281 -3.983 1.00 97.25 83 ALA A N 1
ATOM 665 C CA . ALA A 1 83 ? 0.863 0.061 -5.321 1.00 97.25 83 ALA A CA 1
ATOM 666 C C . ALA A 1 83 ? 0.767 1.327 -6.175 1.00 97.25 83 ALA A C 1
ATOM 668 O O . ALA A 1 83 ? -0.330 1.818 -6.417 1.00 97.25 83 ALA A O 1
ATOM 669 N N . ALA A 1 84 ? 1.908 1.819 -6.660 1.00 95.56 84 ALA A N 1
ATOM 670 C CA . ALA A 1 84 ? 1.986 2.916 -7.620 1.00 95.56 84 ALA A CA 1
ATOM 671 C C . ALA A 1 84 ? 1.829 2.373 -9.049 1.00 95.56 84 ALA A C 1
ATOM 673 O O . ALA A 1 84 ? 2.768 1.816 -9.631 1.00 95.56 84 ALA A O 1
ATOM 674 N N . ILE A 1 85 ? 0.625 2.499 -9.600 1.00 92.94 85 ILE A N 1
ATOM 675 C CA . ILE A 1 85 ? 0.223 2.005 -10.911 1.00 92.94 85 ILE A CA 1
ATOM 676 C C . ILE A 1 85 ? 0.415 3.118 -11.958 1.00 92.94 85 ILE A C 1
ATOM 678 O O . ILE A 1 85 ? -0.145 4.205 -11.844 1.00 92.94 85 ILE A O 1
ATOM 682 N N . PRO A 1 86 ? 1.184 2.866 -13.030 1.00 84.31 86 PRO A N 1
ATOM 683 C CA . PRO A 1 86 ? 1.270 3.778 -14.165 1.00 84.31 86 PRO A CA 1
ATOM 684 C C . PRO A 1 86 ? -0.116 4.032 -14.773 1.00 84.31 86 PRO A C 1
ATOM 686 O O . PRO A 1 86 ? -0.841 3.080 -15.052 1.00 84.31 86 PRO A O 1
ATOM 689 N N . ASP A 1 87 ? -0.443 5.300 -15.026 1.00 75.44 87 ASP A N 1
ATOM 690 C CA . ASP A 1 87 ? -1.704 5.740 -15.641 1.00 75.44 87 ASP A CA 1
ATOM 691 C C . ASP A 1 87 ? -2.972 5.377 -14.840 1.00 75.44 87 ASP A C 1
ATOM 693 O O . ASP A 1 87 ? -3.939 4.820 -15.366 1.00 75.44 87 ASP A O 1
ATOM 697 N N . PHE A 1 88 ? -2.997 5.742 -13.555 1.00 76.56 88 PHE A N 1
ATOM 698 C CA . PHE A 1 88 ? -4.166 5.571 -12.697 1.00 76.56 88 PHE A CA 1
ATOM 699 C C . PHE A 1 88 ? -5.121 6.782 -12.743 1.00 76.56 88 PHE A C 1
ATOM 701 O O . PHE A 1 88 ? -4.829 7.871 -12.248 1.00 76.56 88 PHE A O 1
ATOM 708 N N . SER A 1 89 ? -6.306 6.612 -13.341 1.00 73.50 89 SER A N 1
ATOM 709 C CA . SER A 1 89 ? -7.217 7.733 -13.647 1.00 73.50 89 SER A CA 1
ATOM 710 C C . SER A 1 89 ? -7.937 8.343 -12.439 1.00 73.50 89 SER A C 1
ATOM 712 O O . SER A 1 89 ? -8.434 9.463 -12.536 1.00 73.50 89 SER A O 1
ATOM 714 N N . ALA A 1 90 ? -8.059 7.604 -11.333 1.00 76.69 90 ALA A N 1
ATOM 715 C CA . ALA A 1 90 ? -8.820 8.028 -10.153 1.00 76.69 90 ALA A CA 1
ATOM 716 C C . ALA A 1 90 ? -7.956 8.717 -9.078 1.00 76.69 90 ALA A C 1
ATOM 718 O O . ALA A 1 90 ? -8.491 9.211 -8.088 1.00 76.69 90 ALA A O 1
ATOM 719 N N . GLY A 1 91 ? -6.632 8.765 -9.261 1.00 87.75 91 GLY A N 1
ATOM 720 C CA . GLY A 1 91 ? -5.676 9.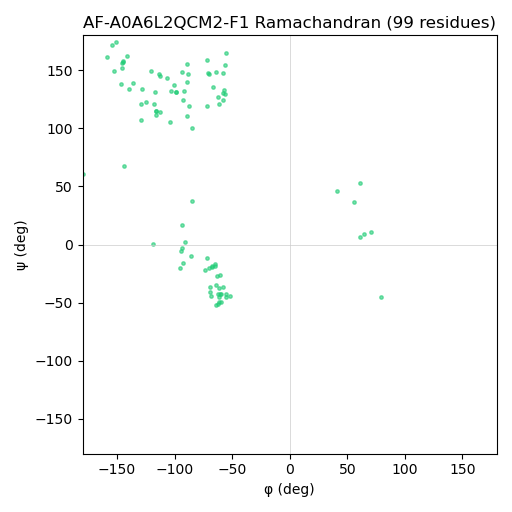305 -8.290 1.00 87.75 91 GLY A CA 1
ATOM 721 C C . GLY A 1 91 ? -5.338 8.347 -7.141 1.00 87.75 91 GLY A C 1
ATOM 722 O O . GLY A 1 91 ? -4.164 8.209 -6.825 1.00 87.75 91 GLY A O 1
ATOM 723 N N . ALA A 1 92 ? -6.329 7.680 -6.534 1.00 92.50 92 ALA A N 1
ATOM 724 C CA . ALA A 1 92 ? -6.123 6.550 -5.616 1.00 92.50 92 ALA A CA 1
ATOM 725 C C . ALA A 1 92 ? -7.385 5.665 -5.477 1.00 92.50 92 ALA A C 1
ATOM 727 O O . ALA A 1 92 ? -8.486 6.113 -5.803 1.00 92.50 92 ALA A O 1
ATOM 728 N N . MET A 1 93 ? -7.237 4.428 -4.988 1.00 95.56 93 MET A N 1
ATOM 729 C CA . MET A 1 93 ? -8.347 3.534 -4.609 1.00 95.56 93 MET A CA 1
ATOM 730 C C . MET A 1 93 ? -8.043 2.771 -3.319 1.00 95.56 93 MET A C 1
ATOM 732 O O . MET A 1 93 ? -6.974 2.176 -3.180 1.00 95.56 93 MET A O 1
ATOM 736 N N . GLU A 1 94 ? -9.006 2.719 -2.401 1.00 96.19 94 GLU A N 1
ATOM 737 C CA . GLU A 1 94 ? -8.886 2.133 -1.066 1.00 96.19 94 GLU A CA 1
ATOM 738 C C . GLU A 1 94 ? -9.132 0.613 -0.988 1.00 96.19 94 GLU A C 1
ATOM 740 O O . GLU A 1 94 ? -9.723 0.123 -0.021 1.00 96.19 94 GLU A O 1
ATOM 745 N N . ASN A 1 95 ? -8.696 -0.172 -1.982 1.00 97.00 95 ASN A N 1
ATOM 746 C CA . ASN A 1 95 ? -8.890 -1.626 -1.935 1.00 97.00 95 ASN A CA 1
ATOM 747 C C . ASN A 1 95 ? -8.267 -2.185 -0.646 1.00 97.00 95 ASN A C 1
ATOM 749 O O . ASN A 1 95 ? -7.121 -1.882 -0.305 1.00 97.00 95 ASN A O 1
ATOM 753 N N . TRP A 1 96 ? -9.034 -2.985 0.098 1.00 95.56 96 TRP A N 1
ATOM 754 C CA . TRP A 1 96 ? -8.617 -3.439 1.424 1.00 95.56 96 TRP A CA 1
ATOM 755 C C . TRP A 1 96 ? -7.289 -4.196 1.374 1.00 95.56 96 TRP A C 1
ATOM 757 O O . TRP A 1 96 ? -7.156 -5.185 0.656 1.00 95.56 96 TRP A O 1
ATOM 767 N N . ALA A 1 97 ? -6.329 -3.713 2.168 1.00 94.81 97 ALA A N 1
ATOM 768 C CA . ALA A 1 97 ? -4.948 -4.190 2.239 1.00 94.81 97 ALA A CA 1
ATOM 769 C C . ALA A 1 97 ? -4.122 -4.081 0.934 1.00 94.81 97 ALA A C 1
ATOM 771 O O . ALA A 1 97 ? -2.990 -4.558 0.927 1.00 94.81 97 ALA A O 1
ATOM 772 N N . LEU A 1 98 ? -4.639 -3.446 -0.131 1.00 97.75 98 LEU A N 1
ATOM 773 C CA . LEU A 1 98 ? -3.949 -3.204 -1.408 1.00 97.75 98 LEU A CA 1
ATOM 774 C C . LEU A 1 98 ? -4.350 -1.844 -2.004 1.00 97.75 98 LEU A C 1
ATOM 776 O O . LEU A 1 98 ? -5.013 -1.770 -3.033 1.00 97.75 98 LEU A O 1
ATOM 780 N N . VAL A 1 99 ? -3.964 -0.750 -1.361 1.00 97.25 99 VAL A N 1
ATOM 781 C CA . VAL A 1 99 ? -4.287 0.599 -1.847 1.00 97.25 99 VAL A CA 1
ATOM 782 C C . VAL A 1 99 ? -3.557 0.857 -3.167 1.00 97.25 99 VAL A C 1
ATOM 784 O O . VAL A 1 99 ? -2.375 0.540 -3.294 1.00 97.25 99 VAL A O 1
ATOM 787 N N . THR A 1 100 ? -4.241 1.419 -4.161 1.00 96.38 100 THR A N 1
ATOM 788 C CA . THR A 1 100 ? -3.655 1.719 -5.481 1.00 96.38 100 THR A CA 1
ATOM 789 C C . THR A 1 100 ? -3.571 3.221 -5.712 1.00 96.38 100 THR A C 1
ATOM 791 O O . THR A 1 100 ? -4.438 3.954 -5.240 1.00 96.38 100 THR A O 1
ATOM 794 N N . TYR A 1 101 ? -2.517 3.660 -6.400 1.00 93.12 101 TYR A N 1
ATOM 795 C CA . TYR A 1 101 ? -2.192 5.056 -6.718 1.00 93.12 101 TYR A CA 1
ATOM 796 C C . TYR A 1 101 ? -1.812 5.200 -8.183 1.00 93.12 101 TYR A C 1
ATOM 798 O O . TYR A 1 101 ? -1.285 4.207 -8.732 1.00 93.12 101 TYR A O 1
#

pLDDT: mean 93.55, std 8.76, range [45.28, 98.31]

Foldseek 3Di:
DPDPVDDDDDDDDDDDDDPVLDDDDDDPWDWDWDDDPQEIEIETEHPVCRVVCVVVRVCVVVVQVVCCVVVVNHDDDSYAYEYEDPPDPVVWDCRPSYIYD

Sequence (101 aa):
SPDDGLVTDIFRTTPRMSTYLVAFIVSDFKSVNTTDDNHLYQVWAREDSRTQGEYGLSVSPGIIQFMEDFTNISFVFEKLDQAAIPDFSAGAMENWALVTY